Protein AF-A0A3D1RAY3-F1 (afdb_monomer)

Foldseek 3Di:
DPAPFLVQWDFDADPPQFTQKIARNVVRDMDGLVVVLVVVCVVPNPPPAQHSNWDWDDDPRDTDTHHDDHDHPAFADPVVLVVVVVVVDDPVVSNCVRPVPDDDDDDDDDD

Radius of gyration: 19.02 Å; Cα contacts (8 Å, |Δi|>4): 150; chains: 1; bounding box: 42×47×46 Å

pLDDT: mean 90.41, std 8.07, range [52.06, 98.25]

Secondary structure (DSSP, 8-state):
---S-GGGEEEEE-GGG-EEEEEETTTTEEEEHHHHHHHHHHHH-TTSS-SS-EEEEEETTEEEEEE-SSS--SS--HHHHHHHHHTT--HHHHHHHH-TT----PPP---

Solvent-accessible surface area (backbone atoms only — not comparable to full-atom values): 6779 Å² total; per-residue (Å²): 130,81,75,94,51,49,81,37,54,47,77,38,82,37,77,96,62,27,28,50,32,38,34,35,65,84,75,76,42,72,38,40,20,61,58,44,47,52,55,47,20,73,74,78,43,72,66,78,54,38,26,36,27,45,47,84,44,75,57,87,91,37,65,47,72,54,53,44,77,73,54,89,86,70,67,74,52,64,71,56,45,54,53,42,42,77,71,70,46,52,71,65,63,47,44,43,73,50,38,77,88,64,79,93,75,85,83,81,83,82,132

Sequence (111 aa):
GPPADPRALRTQAGAGGFVARVVDRSSDRGATGEAFIRALGAEVGYGKVPSPRFQLLIEGDFALLRGAGKGHGVGLCQSGAARLAGQGLDYTAILERFFPRARLVRRISSE

Structure (mmCIF, N/CA/C/O backbone):
data_AF-A0A3D1RAY3-F1
#
_entry.id   AF-A0A3D1RAY3-F1
#
loop_
_atom_site.group_PDB
_atom_site.id
_atom_site.type_symbol
_atom_site.label_atom_id
_atom_site.label_alt_id
_atom_site.label_comp_id
_atom_site.label_asym_id
_atom_site.label_entity_id
_atom_site.label_seq_id
_atom_site.pdbx_PDB_ins_code
_atom_site.Cartn_x
_atom_site.Cartn_y
_atom_site.Cartn_z
_atom_site.occupancy
_atom_site.B_iso_or_equiv
_atom_site.auth_seq_id
_atom_site.auth_comp_id
_atom_site.auth_asym_id
_atom_site.auth_atom_id
_atom_site.pdbx_PDB_model_num
ATOM 1 N N . GLY A 1 1 ? 10.319 5.278 -18.059 1.00 52.06 1 GLY A N 1
ATOM 2 C CA . GLY A 1 1 ? 9.698 4.386 -19.046 1.00 52.06 1 GLY A CA 1
ATOM 3 C C . GLY A 1 1 ? 9.496 3.019 -18.430 1.00 52.06 1 GLY A C 1
ATOM 4 O O . GLY A 1 1 ? 10.207 2.714 -17.470 1.00 52.06 1 GLY A O 1
ATOM 5 N N . PRO A 1 2 ? 8.535 2.234 -18.932 1.00 60.50 2 PRO A N 1
ATOM 6 C CA . PRO A 1 2 ? 8.381 0.833 -18.554 1.00 60.50 2 PRO A CA 1
ATOM 7 C C . PRO A 1 2 ? 9.678 0.045 -18.831 1.00 60.50 2 PRO A C 1
ATOM 9 O O . PRO A 1 2 ? 10.480 0.467 -19.670 1.00 60.50 2 PRO A O 1
ATOM 12 N N . PRO A 1 3 ? 9.925 -1.058 -18.104 1.00 63.91 3 PRO A N 1
ATOM 13 C CA . PRO A 1 3 ? 11.067 -1.931 -18.368 1.00 63.91 3 PRO A CA 1
ATOM 14 C C . PRO A 1 3 ? 10.997 -2.466 -19.800 1.00 63.91 3 PRO A C 1
ATOM 16 O O . PRO A 1 3 ? 9.920 -2.808 -20.286 1.00 63.91 3 PRO A O 1
ATOM 19 N N . ALA A 1 4 ? 12.152 -2.532 -20.462 1.00 70.81 4 ALA A N 1
ATOM 20 C CA . ALA A 1 4 ? 12.243 -2.964 -21.856 1.00 70.81 4 ALA A CA 1
ATOM 21 C C . ALA A 1 4 ? 11.957 -4.466 -22.027 1.00 70.81 4 ALA A C 1
ATOM 23 O O . ALA A 1 4 ? 11.424 -4.871 -23.055 1.00 70.81 4 ALA A O 1
ATOM 24 N N . ASP A 1 5 ? 12.276 -5.278 -21.013 1.00 85.25 5 ASP A N 1
ATOM 25 C CA . ASP A 1 5 ? 11.958 -6.705 -20.965 1.00 85.25 5 ASP A CA 1
ATOM 26 C C . ASP A 1 5 ? 11.218 -7.036 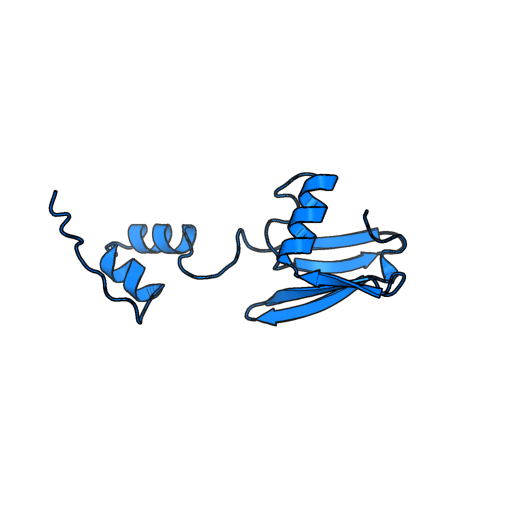-19.657 1.00 85.25 5 ASP A C 1
ATOM 28 O O . ASP A 1 5 ? 11.818 -7.007 -18.576 1.00 85.25 5 ASP A O 1
ATOM 32 N N . PRO A 1 6 ? 9.923 -7.388 -19.714 1.00 86.00 6 PRO A N 1
ATOM 33 C CA . PRO A 1 6 ? 9.157 -7.811 -18.545 1.00 86.00 6 PRO A CA 1
ATOM 34 C C . PRO A 1 6 ? 9.811 -8.966 -17.777 1.00 86.00 6 PRO A C 1
ATOM 36 O O . PRO A 1 6 ? 9.722 -9.016 -16.549 1.00 86.00 6 PRO A O 1
ATOM 39 N N . ARG A 1 7 ? 10.541 -9.858 -18.463 1.00 89.56 7 ARG A N 1
ATOM 40 C CA . ARG A 1 7 ? 11.245 -10.991 -17.840 1.00 89.56 7 ARG A CA 1
ATOM 41 C C . ARG A 1 7 ? 12.401 -10.561 -16.943 1.00 89.56 7 ARG A C 1
ATOM 43 O O . ARG A 1 7 ? 12.847 -11.371 -16.125 1.00 89.56 7 ARG A O 1
ATOM 50 N N . ALA A 1 8 ? 12.873 -9.320 -17.043 1.00 91.31 8 ALA A N 1
ATOM 51 C CA . ALA A 1 8 ? 13.923 -8.772 -16.189 1.00 91.31 8 ALA A CA 1
ATOM 52 C C . ALA A 1 8 ? 13.396 -8.259 -14.838 1.00 91.31 8 ALA A C 1
ATOM 54 O O . ALA A 1 8 ? 14.181 -8.063 -13.904 1.00 91.31 8 ALA A O 1
ATOM 55 N N . LEU A 1 9 ? 12.076 -8.089 -14.701 1.00 92.56 9 LEU A N 1
ATOM 56 C CA . LEU A 1 9 ? 11.465 -7.596 -13.474 1.00 92.56 9 LEU A CA 1
ATOM 57 C C . LEU A 1 9 ? 11.479 -8.642 -12.357 1.00 92.56 9 LEU A C 1
ATOM 59 O O . LEU A 1 9 ? 11.086 -9.797 -12.534 1.00 92.56 9 LEU A O 1
ATOM 63 N N . ARG A 1 10 ? 11.877 -8.225 -11.158 1.00 93.75 10 ARG A N 1
ATOM 64 C CA . ARG A 1 10 ? 11.772 -9.011 -9.923 1.00 93.75 10 ARG A CA 1
ATOM 65 C C . ARG A 1 10 ? 11.154 -8.168 -8.819 1.00 93.75 10 ARG A C 1
ATOM 67 O O . ARG A 1 10 ? 11.392 -6.963 -8.744 1.00 93.75 10 ARG A O 1
ATOM 74 N N . THR A 1 11 ? 10.396 -8.812 -7.939 1.00 95.94 11 THR A N 1
ATOM 75 C CA . THR A 1 11 ? 9.847 -8.191 -6.732 1.00 95.94 11 THR A CA 1
ATOM 76 C C . THR A 1 11 ? 10.528 -8.742 -5.486 1.00 95.94 11 THR A C 1
ATOM 78 O O . THR A 1 11 ? 10.894 -9.914 -5.416 1.00 95.94 11 THR A O 1
ATOM 81 N N . GLN A 1 12 ? 10.691 -7.883 -4.486 1.00 95.31 12 GLN A N 1
ATOM 82 C CA . GLN A 1 12 ? 11.066 -8.265 -3.133 1.00 95.31 12 GLN A CA 1
ATOM 83 C C . GLN A 1 12 ? 9.858 -8.054 -2.224 1.00 95.31 12 GLN A C 1
ATOM 85 O O . GLN A 1 12 ? 9.287 -6.959 -2.185 1.00 95.31 12 GLN A O 1
ATOM 90 N N . ALA A 1 13 ? 9.470 -9.099 -1.496 1.00 93.25 13 ALA A N 1
ATOM 91 C CA . ALA A 1 13 ? 8.363 -9.028 -0.554 1.00 93.25 13 ALA A CA 1
ATOM 92 C C . ALA A 1 13 ? 8.723 -8.162 0.663 1.00 93.25 13 ALA A C 1
ATOM 94 O O . ALA A 1 13 ? 9.845 -8.192 1.166 1.00 93.25 13 ALA A O 1
ATOM 95 N N . GLY A 1 14 ? 7.744 -7.398 1.127 1.00 90.50 14 GLY A N 1
ATOM 96 C CA . GLY A 1 14 ? 7.744 -6.644 2.370 1.00 90.50 14 GLY A CA 1
ATOM 97 C C . GLY A 1 14 ? 6.678 -7.157 3.338 1.00 90.50 14 GLY A C 1
ATOM 98 O O . GLY A 1 14 ? 6.031 -8.186 3.119 1.00 90.50 14 GLY A O 1
ATOM 99 N N . ALA A 1 15 ? 6.484 -6.419 4.430 1.00 87.75 15 ALA A N 1
ATOM 100 C CA . ALA A 1 15 ? 5.528 -6.781 5.468 1.00 87.75 15 ALA A CA 1
ATOM 101 C C . ALA A 1 15 ? 4.096 -6.876 4.923 1.00 87.75 15 ALA A C 1
ATOM 103 O O . ALA A 1 15 ? 3.674 -6.106 4.059 1.00 87.75 15 ALA A O 1
ATOM 104 N N . GLY A 1 16 ? 3.336 -7.839 5.444 1.00 84.19 16 GLY A N 1
ATOM 105 C CA . GLY A 1 16 ? 1.918 -7.973 5.134 1.00 84.19 16 GLY A CA 1
ATOM 106 C C . GLY A 1 16 ? 1.614 -8.207 3.655 1.00 84.19 16 GLY A C 1
ATOM 107 O O . GLY A 1 16 ? 0.503 -7.906 3.252 1.0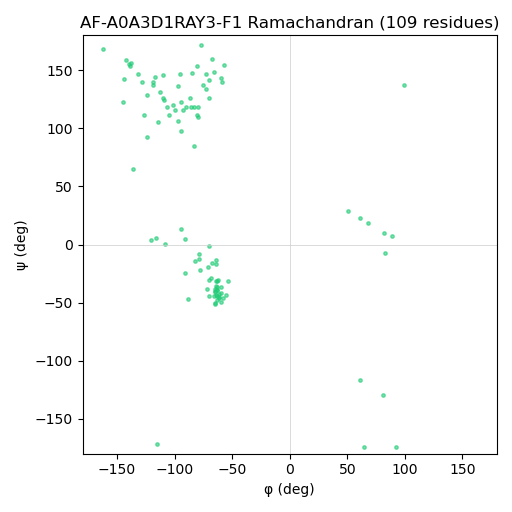0 84.19 16 GLY A O 1
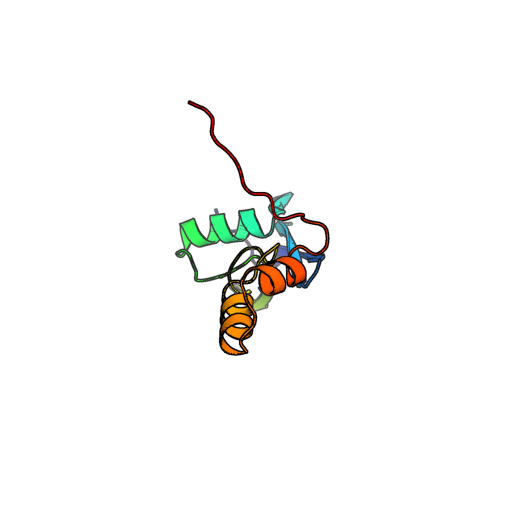ATOM 108 N N . GLY A 1 17 ? 2.543 -8.715 2.839 1.00 87.19 17 GLY A N 1
ATOM 109 C CA . GLY A 1 17 ? 2.312 -8.998 1.414 1.00 87.19 17 GLY A CA 1
ATOM 110 C C . GLY A 1 17 ? 2.448 -7.790 0.480 1.00 87.19 17 GLY A C 1
ATOM 111 O O . GLY A 1 17 ? 2.093 -7.894 -0.692 1.00 87.19 17 GLY A O 1
ATOM 112 N N . PHE A 1 18 ? 2.942 -6.655 0.978 1.00 92.75 18 PHE A N 1
ATOM 113 C CA . PHE A 1 18 ? 3.325 -5.516 0.143 1.00 92.75 18 PHE A CA 1
ATOM 1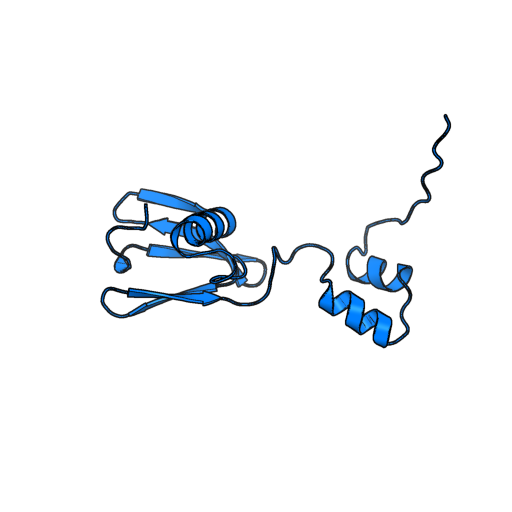14 C C . PHE A 1 18 ? 4.622 -5.817 -0.608 1.00 92.75 18 PHE A C 1
ATOM 116 O O . PHE A 1 18 ? 5.498 -6.498 -0.083 1.00 92.75 18 PHE A O 1
ATOM 123 N N . VAL A 1 19 ? 4.775 -5.299 -1.823 1.00 95.69 19 VAL A N 1
ATOM 124 C CA . VAL A 1 19 ? 6.048 -5.333 -2.548 1.00 95.69 19 VAL A CA 1
ATOM 125 C C . VAL A 1 19 ? 6.931 -4.205 -2.021 1.00 95.69 19 VAL A C 1
ATOM 127 O O . VAL A 1 19 ? 6.651 -3.032 -2.249 1.00 95.69 19 VAL A O 1
ATOM 130 N N . ALA A 1 20 ? 8.011 -4.556 -1.323 1.00 95.38 20 ALA A N 1
ATOM 131 C CA . ALA A 1 20 ? 8.965 -3.582 -0.795 1.00 95.38 20 ALA A CA 1
ATOM 132 C C . ALA A 1 20 ? 9.813 -2.962 -1.911 1.00 95.38 20 ALA A C 1
ATOM 134 O O . ALA A 1 20 ? 10.097 -1.764 -1.890 1.00 95.38 20 ALA A O 1
ATOM 135 N N . ARG A 1 21 ? 10.204 -3.773 -2.901 1.00 96.56 21 ARG A N 1
ATOM 136 C CA . ARG A 1 21 ? 11.042 -3.330 -4.016 1.00 96.56 21 ARG A CA 1
ATOM 137 C C . ARG A 1 21 ? 10.654 -4.008 -5.319 1.00 96.56 21 ARG A C 1
ATOM 139 O O . ARG A 1 21 ? 10.360 -5.200 -5.338 1.00 96.56 21 ARG A O 1
ATOM 146 N N . VAL A 1 22 ? 10.717 -3.247 -6.402 1.00 95.50 22 VAL A N 1
ATOM 147 C CA . VAL A 1 22 ? 10.707 -3.732 -7.782 1.00 95.50 22 VAL A CA 1
ATOM 148 C C . VAL A 1 22 ? 12.079 -3.437 -8.372 1.00 95.50 22 VAL A C 1
ATOM 150 O O . VAL A 1 22 ? 12.582 -2.323 -8.219 1.00 95.50 22 VAL A O 1
ATOM 153 N N . VAL A 1 23 ? 12.698 -4.429 -9.004 1.00 94.81 23 VAL A N 1
ATOM 154 C CA . VAL A 1 23 ? 14.013 -4.311 -9.643 1.00 94.81 23 VAL A CA 1
ATOM 155 C C . VAL A 1 23 ? 13.885 -4.724 -11.098 1.00 94.81 23 VAL A C 1
ATOM 157 O O . VAL A 1 23 ? 13.376 -5.806 -11.382 1.00 94.81 23 VAL A O 1
ATOM 160 N N . ASP A 1 24 ? 14.364 -3.875 -11.998 1.00 93.12 24 ASP A N 1
ATOM 161 C CA . ASP A 1 24 ? 14.589 -4.200 -13.399 1.00 93.12 24 ASP A CA 1
ATOM 162 C C . ASP A 1 24 ? 16.064 -4.569 -13.591 1.00 93.12 24 ASP A C 1
ATOM 164 O O . ASP A 1 24 ? 16.945 -3.707 -13.572 1.00 93.12 24 ASP A O 1
ATOM 168 N N . ARG A 1 25 ? 16.333 -5.865 -13.773 1.00 91.00 25 ARG A N 1
ATOM 169 C CA . ARG A 1 25 ? 17.698 -6.383 -13.926 1.00 91.00 25 ARG A CA 1
ATOM 170 C C . ARG A 1 25 ? 18.356 -6.008 -15.253 1.00 91.00 25 ARG A C 1
ATOM 172 O O . ARG A 1 25 ? 19.576 -6.071 -15.321 1.00 91.00 25 ARG A O 1
ATOM 179 N N . SER A 1 26 ? 17.602 -5.628 -16.289 1.00 89.56 26 SER A N 1
ATOM 180 C CA . SER A 1 26 ? 18.207 -5.264 -17.578 1.00 89.56 26 SER A CA 1
ATOM 181 C C . SER A 1 26 ? 18.800 -3.858 -17.559 1.00 89.56 26 SER A C 1
ATOM 183 O O . SER A 1 26 ? 19.652 -3.541 -18.381 1.00 89.56 26 SER A O 1
ATOM 185 N N . SER A 1 27 ? 18.338 -3.003 -16.641 1.00 88.81 27 SER A N 1
ATOM 186 C CA . SER A 1 27 ? 18.821 -1.626 -16.500 1.00 88.81 27 SER A CA 1
ATOM 187 C C . SER A 1 27 ? 19.424 -1.304 -15.131 1.00 88.81 27 SER A C 1
ATOM 189 O O . SER A 1 27 ? 19.768 -0.151 -14.889 1.00 88.81 27 SER A O 1
ATOM 191 N N . ASP A 1 28 ? 19.524 -2.301 -14.247 1.00 87.88 28 ASP A N 1
ATOM 192 C CA . ASP A 1 28 ? 19.951 -2.181 -12.843 1.00 87.88 28 ASP A CA 1
ATOM 193 C C . ASP A 1 28 ? 19.204 -1.085 -12.054 1.00 87.88 28 ASP A C 1
ATOM 195 O O . ASP A 1 28 ? 19.704 -0.468 -11.112 1.00 87.88 28 ASP A O 1
ATOM 199 N N . ARG A 1 29 ? 17.955 -0.816 -12.446 1.00 90.12 29 ARG A N 1
ATOM 200 C CA . ARG A 1 29 ? 17.098 0.174 -11.789 1.00 90.12 29 ARG A CA 1
ATOM 201 C C . ARG A 1 29 ? 16.203 -0.492 -10.763 1.00 90.12 29 ARG A C 1
ATOM 203 O O . ARG A 1 29 ? 15.718 -1.606 -10.947 1.00 90.12 29 ARG A O 1
ATOM 210 N N . GLY A 1 30 ? 15.921 0.228 -9.682 1.00 93.06 30 GLY A N 1
ATOM 211 C CA . GLY A 1 30 ? 14.987 -0.224 -8.660 1.00 93.06 30 GLY A CA 1
ATOM 212 C C . GLY A 1 30 ? 14.091 0.894 -8.151 1.00 93.06 30 GLY A C 1
ATOM 213 O O . GLY A 1 30 ? 14.461 2.064 -8.170 1.00 93.06 30 GLY A O 1
ATOM 214 N N . ALA A 1 31 ? 12.916 0.513 -7.667 1.00 94.88 31 ALA A N 1
ATOM 215 C CA . ALA A 1 31 ? 11.943 1.408 -7.054 1.00 94.88 31 ALA A CA 1
ATOM 216 C C . ALA A 1 31 ? 11.254 0.711 -5.876 1.00 94.88 31 ALA A C 1
ATOM 218 O O . ALA A 1 31 ? 11.223 -0.519 -5.807 1.00 94.88 31 ALA A O 1
ATOM 219 N N . THR A 1 32 ? 10.673 1.483 -4.958 1.00 96.19 32 THR A N 1
ATOM 220 C CA . THR A 1 32 ? 9.715 0.927 -3.993 1.00 96.19 32 THR A CA 1
ATOM 221 C C . THR A 1 32 ? 8.445 0.480 -4.716 1.00 96.19 32 THR A C 1
ATOM 223 O O . THR A 1 32 ? 8.164 0.953 -5.823 1.00 96.19 32 THR A O 1
ATOM 226 N N . GLY A 1 33 ? 7.652 -0.402 -4.102 1.00 94.00 33 GLY A N 1
ATOM 227 C CA . GLY A 1 33 ? 6.353 -0.787 -4.659 1.00 94.00 33 GLY A CA 1
ATOM 228 C C . GLY A 1 33 ? 5.451 0.426 -4.920 1.00 94.00 33 GLY A C 1
ATOM 229 O O . GLY A 1 33 ? 4.877 0.537 -5.998 1.00 94.00 33 GLY A O 1
ATOM 230 N N . GLU A 1 34 ? 5.394 1.380 -3.987 1.00 93.56 34 GLU A N 1
ATOM 231 C CA . GLU A 1 34 ? 4.655 2.644 -4.097 1.00 93.56 34 GLU A CA 1
ATOM 232 C C . GLU A 1 34 ? 5.117 3.496 -5.278 1.00 93.56 34 GLU A C 1
ATOM 234 O O . GLU A 1 34 ? 4.299 3.972 -6.068 1.00 93.56 34 GLU A O 1
ATOM 239 N N . ALA A 1 35 ? 6.430 3.699 -5.412 1.00 94.12 35 ALA A N 1
ATOM 240 C CA . ALA A 1 35 ? 6.974 4.485 -6.510 1.00 94.12 35 ALA A CA 1
ATOM 241 C C . ALA A 1 35 ? 6.671 3.819 -7.858 1.00 94.12 35 ALA A C 1
ATOM 243 O O . ALA A 1 35 ? 6.302 4.507 -8.811 1.00 94.12 35 ALA A O 1
ATOM 244 N N . PHE A 1 36 ? 6.758 2.489 -7.909 1.00 93.38 36 PHE A N 1
ATOM 245 C CA . PHE A 1 36 ? 6.455 1.705 -9.095 1.00 93.38 36 PHE A CA 1
ATOM 246 C C . PHE A 1 36 ? 4.977 1.798 -9.500 1.00 93.38 36 PHE A C 1
ATOM 248 O O . PHE A 1 36 ? 4.699 2.151 -10.643 1.00 93.38 36 PHE A O 1
ATOM 255 N N . ILE A 1 37 ? 4.020 1.578 -8.587 1.00 93.50 37 ILE A N 1
ATOM 256 C CA . ILE A 1 37 ? 2.586 1.684 -8.928 1.00 93.50 37 ILE A CA 1
ATOM 257 C C . ILE A 1 37 ? 2.186 3.108 -9.321 1.00 93.50 37 ILE A C 1
ATOM 259 O O . ILE A 1 37 ? 1.294 3.290 -10.145 1.00 93.50 37 ILE A O 1
ATOM 263 N N . ARG A 1 38 ? 2.845 4.129 -8.756 1.00 92.75 38 ARG A N 1
ATOM 264 C CA . ARG A 1 38 ? 2.587 5.530 -9.096 1.00 92.75 38 ARG A CA 1
ATOM 265 C C . ARG A 1 38 ? 3.089 5.846 -10.499 1.00 92.75 38 ARG A C 1
ATOM 267 O O . ARG A 1 38 ? 2.371 6.493 -11.254 1.00 92.75 38 ARG A O 1
ATOM 274 N N . ALA A 1 39 ? 4.294 5.387 -10.835 1.00 92.06 39 ALA A N 1
ATOM 275 C CA . ALA A 1 39 ? 4.855 5.533 -12.174 1.00 92.06 39 ALA A CA 1
ATOM 276 C C . ALA A 1 39 ? 4.018 4.767 -13.208 1.00 92.06 39 ALA A C 1
ATOM 278 O O . ALA A 1 39 ? 3.690 5.315 -14.252 1.00 92.06 39 ALA A O 1
ATOM 279 N N . LEU A 1 40 ? 3.600 3.541 -12.881 1.00 90.69 40 LEU A N 1
ATOM 280 C CA . LEU A 1 40 ? 2.709 2.749 -13.723 1.00 90.69 40 LEU A CA 1
ATOM 281 C C . LEU A 1 40 ? 1.356 3.447 -13.915 1.00 90.69 40 LEU A C 1
ATOM 283 O O . LEU A 1 40 ? 0.876 3.554 -15.035 1.00 90.69 40 LEU A O 1
ATOM 287 N N . GLY A 1 41 ? 0.759 3.978 -12.845 1.00 91.88 41 GLY A N 1
ATOM 288 C CA . GLY A 1 41 ? -0.506 4.709 -12.919 1.00 91.88 41 GLY A CA 1
ATOM 289 C C . GLY A 1 41 ? -0.437 5.987 -13.761 1.00 91.88 41 GLY A C 1
ATOM 290 O O . GLY A 1 41 ? -1.425 6.332 -14.400 1.00 91.88 41 GLY A O 1
ATOM 291 N N . ALA A 1 42 ? 0.718 6.658 -13.805 1.00 92.62 42 ALA A N 1
ATOM 292 C CA . ALA A 1 42 ? 0.932 7.803 -14.690 1.00 92.62 42 ALA A CA 1
ATOM 293 C C . ALA A 1 42 ? 0.957 7.405 -16.178 1.00 92.62 42 ALA A C 1
ATOM 295 O O . ALA A 1 42 ? 0.570 8.208 -17.019 1.00 92.62 42 ALA A O 1
ATOM 296 N N . GLU A 1 43 ? 1.371 6.174 -16.487 1.00 89.56 43 GLU A N 1
ATOM 297 C CA . GLU A 1 43 ? 1.468 5.661 -17.858 1.00 89.56 43 GLU A CA 1
ATOM 298 C C . GLU A 1 43 ? 0.155 5.029 -18.346 1.00 89.56 43 GLU A C 1
ATOM 300 O O . GLU A 1 43 ? -0.300 5.296 -19.453 1.00 89.56 43 GLU A O 1
ATOM 305 N N . VAL A 1 44 ? -0.471 4.179 -17.520 1.00 89.00 44 VAL A N 1
ATOM 306 C CA . VAL A 1 44 ? -1.620 3.337 -17.928 1.00 89.00 44 VAL A CA 1
ATOM 307 C C . VAL A 1 44 ? -2.926 3.657 -17.188 1.00 89.00 44 VAL A C 1
ATOM 309 O O . VAL A 1 44 ? -3.934 2.964 -17.349 1.00 89.00 44 VAL A O 1
ATOM 312 N N . GLY A 1 45 ? -2.921 4.708 -16.367 1.00 91.06 45 GLY A N 1
ATOM 313 C CA . GLY A 1 45 ? -4.062 5.171 -15.580 1.00 91.06 45 GLY A CA 1
ATOM 314 C C . GLY A 1 45 ? -4.028 4.723 -14.115 1.00 91.06 45 GLY A C 1
ATOM 315 O O . GLY A 1 45 ? -3.747 3.569 -13.776 1.00 91.06 45 GLY A O 1
ATOM 316 N N . TYR A 1 46 ? -4.363 5.651 -13.217 1.00 90.00 46 TYR A N 1
ATOM 317 C CA . TYR A 1 46 ? -4.423 5.391 -11.780 1.00 90.00 46 TYR A CA 1
ATOM 318 C C . TYR A 1 46 ? -5.527 4.393 -11.412 1.00 90.00 46 TYR A C 1
ATOM 320 O O . TYR A 1 46 ? -6.581 4.318 -12.040 1.00 90.00 46 TYR A O 1
ATOM 328 N N . GLY A 1 47 ? -5.286 3.618 -10.353 1.00 86.44 47 GLY A N 1
ATOM 329 C CA . GLY A 1 47 ? -6.260 2.668 -9.809 1.00 86.44 47 GLY A CA 1
ATOM 330 C C . GLY A 1 47 ? -6.324 1.313 -10.520 1.00 86.44 47 GLY A C 1
ATOM 331 O O . GLY A 1 47 ? -6.959 0.408 -9.987 1.00 86.44 47 GLY A O 1
ATOM 332 N N . LYS A 1 48 ? -5.632 1.128 -11.656 1.00 90.00 48 LYS A N 1
ATOM 333 C CA . LYS A 1 48 ? -5.491 -0.185 -12.321 1.00 90.00 48 LYS A CA 1
ATOM 334 C C . LYS A 1 48 ? -4.746 -1.194 -11.443 1.00 90.00 48 LYS A C 1
ATOM 336 O O . LYS A 1 48 ? -5.144 -2.349 -11.353 1.00 90.00 48 LYS A O 1
ATOM 341 N N . VAL A 1 49 ? -3.713 -0.724 -10.742 1.00 91.69 49 VAL A N 1
ATOM 342 C CA . VAL A 1 49 ? -3.069 -1.436 -9.633 1.00 91.69 49 VAL A CA 1
ATOM 343 C C . VAL A 1 49 ? -3.334 -0.625 -8.360 1.00 91.69 49 VAL A C 1
ATOM 345 O O . VAL A 1 49 ? -2.775 0.459 -8.197 1.00 91.69 49 VAL A O 1
ATOM 348 N N . PRO A 1 50 ? -4.235 -1.085 -7.476 1.00 88.75 50 PRO A N 1
ATOM 349 C CA . PRO A 1 50 ? -4.816 -0.249 -6.421 1.00 88.75 50 PRO A CA 1
ATOM 350 C C . PRO A 1 50 ? -3.903 -0.053 -5.204 1.00 88.75 50 PRO A C 1
ATOM 352 O O . PRO A 1 50 ? -4.191 0.781 -4.339 1.00 88.75 50 PRO A O 1
ATOM 355 N N . SER A 1 51 ? -2.831 -0.840 -5.100 1.00 92.44 51 SER A N 1
ATOM 356 C CA . SER A 1 51 ? -1.839 -0.737 -4.037 1.00 92.44 51 SER A CA 1
ATOM 357 C C . SER A 1 51 ? -0.532 -1.459 -4.410 1.00 92.44 51 SER A C 1
ATOM 359 O O . SER A 1 51 ? -0.514 -2.250 -5.356 1.00 92.44 51 SER A O 1
ATOM 361 N N . PRO A 1 52 ? 0.555 -1.258 -3.645 1.00 94.25 52 PRO A N 1
ATOM 362 C CA . PRO A 1 52 ? 1.804 -2.011 -3.781 1.00 94.25 52 PRO A CA 1
ATOM 363 C C . PRO A 1 52 ? 1.688 -3.473 -3.334 1.00 94.25 52 PRO A C 1
ATOM 365 O O . PRO A 1 52 ? 2.657 -4.225 -3.402 1.00 94.25 52 PRO A O 1
ATOM 368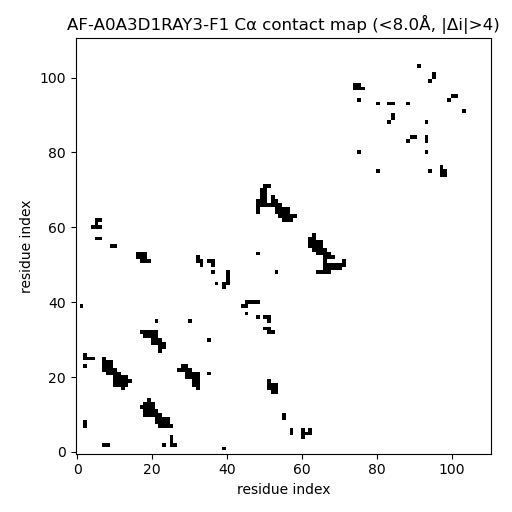 N N . ARG A 1 53 ? 0.517 -3.901 -2.862 1.00 94.50 53 ARG A N 1
ATOM 369 C CA . ARG A 1 53 ? 0.205 -5.300 -2.595 1.00 94.50 53 ARG A CA 1
ATOM 370 C C . ARG A 1 53 ? -0.232 -5.960 -3.901 1.00 94.50 53 ARG A C 1
ATOM 372 O O . ARG A 1 53 ? -1.424 -6.043 -4.196 1.00 94.50 53 ARG A O 1
ATOM 379 N N . PHE A 1 54 ? 0.732 -6.412 -4.694 1.00 94.31 54 PHE A N 1
ATOM 380 C CA . PHE A 1 54 ? 0.475 -7.114 -5.950 1.00 94.31 54 PHE A CA 1
ATOM 381 C C . PHE A 1 54 ? 1.408 -8.311 -6.143 1.00 94.31 54 PHE A C 1
ATOM 383 O O . PHE A 1 54 ? 2.510 -8.357 -5.600 1.00 94.31 54 PHE A O 1
ATOM 390 N N . GLN A 1 55 ? 0.963 -9.274 -6.945 1.00 93.50 55 GLN A N 1
ATOM 391 C CA . GLN A 1 55 ? 1.811 -10.333 -7.488 1.00 93.50 55 GLN A CA 1
ATOM 392 C C . GLN A 1 55 ? 2.255 -9.944 -8.894 1.00 93.50 55 GLN A C 1
ATOM 394 O O . GLN A 1 55 ? 1.438 -9.463 -9.678 1.00 93.50 55 GLN A O 1
ATOM 399 N N . LEU A 1 56 ? 3.533 -10.165 -9.198 1.00 93.69 56 LEU A N 1
ATOM 400 C CA . LEU A 1 56 ? 4.086 -10.031 -10.540 1.00 93.69 56 LEU A CA 1
ATOM 401 C C . LEU A 1 56 ? 4.225 -11.427 -11.151 1.00 93.69 56 LEU A C 1
ATOM 403 O O . LEU A 1 56 ? 4.942 -12.266 -10.609 1.00 93.69 56 LEU A O 1
ATOM 407 N N . LEU A 1 57 ? 3.550 -11.650 -12.271 1.00 92.88 57 LEU A N 1
ATOM 408 C CA . LEU A 1 57 ? 3.608 -12.875 -13.058 1.00 92.88 57 LEU A CA 1
ATOM 409 C C . LEU A 1 57 ? 4.144 -12.531 -14.446 1.00 92.88 57 LEU A C 1
ATOM 411 O O . LEU A 1 57 ? 3.797 -11.488 -14.998 1.00 92.88 57 LEU A O 1
ATOM 415 N N . ILE A 1 58 ? 4.996 -13.390 -14.995 1.00 91.56 58 ILE A N 1
ATOM 416 C CA . ILE A 1 58 ? 5.551 -13.217 -16.337 1.00 91.56 58 ILE A CA 1
ATOM 417 C C . ILE A 1 58 ? 4.884 -14.233 -17.258 1.00 91.56 58 ILE A C 1
ATOM 419 O O . ILE A 1 58 ? 5.002 -15.437 -17.034 1.00 91.56 58 ILE A O 1
ATOM 423 N N . GLU A 1 59 ? 4.183 -13.741 -18.274 1.00 90.25 59 GLU A N 1
ATOM 424 C CA . GLU A 1 59 ? 3.441 -14.537 -19.251 1.00 90.25 59 GLU A CA 1
ATOM 425 C C . GLU A 1 59 ? 3.939 -14.176 -20.656 1.00 90.25 59 GLU A C 1
ATOM 427 O O . GLU A 1 59 ? 3.491 -13.207 -21.269 1.00 90.25 59 GLU A O 1
ATOM 432 N N . GLY A 1 60 ? 4.925 -14.931 -21.151 1.00 86.19 60 GLY A N 1
ATOM 433 C CA . GLY A 1 60 ? 5.583 -14.642 -22.427 1.00 86.19 60 GLY A CA 1
ATOM 434 C C . GLY A 1 60 ? 6.260 -13.270 -22.414 1.00 86.19 60 GLY A C 1
ATOM 435 O O . GLY A 1 60 ? 7.178 -13.038 -21.625 1.00 86.19 60 GLY A O 1
ATOM 436 N N . ASP A 1 61 ? 5.779 -12.374 -23.273 1.00 86.69 61 ASP A N 1
ATOM 437 C CA . ASP A 1 61 ? 6.267 -10.997 -23.402 1.00 86.69 61 ASP A CA 1
ATOM 438 C C . ASP A 1 61 ? 5.449 -9.990 -22.570 1.00 86.69 61 ASP A C 1
ATOM 440 O O . ASP A 1 61 ? 5.588 -8.780 -22.741 1.00 86.69 61 ASP A O 1
ATOM 444 N N . PHE A 1 62 ? 4.603 -10.466 -21.648 1.00 87.56 62 PHE A N 1
ATOM 445 C CA . PHE A 1 62 ? 3.792 -9.623 -20.770 1.00 87.56 62 PHE A CA 1
ATOM 446 C C . PHE A 1 62 ? 4.148 -9.806 -19.290 1.00 87.56 62 PHE A C 1
ATOM 448 O O . PHE A 1 62 ? 4.424 -10.908 -18.813 1.00 87.56 62 PHE A O 1
ATOM 455 N N . ALA A 1 63 ? 4.075 -8.705 -18.536 1.00 90.62 63 ALA A N 1
ATOM 456 C CA . ALA A 1 63 ? 4.019 -8.723 -17.077 1.00 90.62 63 ALA A CA 1
ATOM 457 C C . ALA A 1 63 ? 2.567 -8.543 -16.619 1.00 90.62 63 ALA A C 1
ATOM 459 O O . ALA A 1 63 ? 1.973 -7.481 -16.813 1.00 90.62 63 ALA A O 1
ATOM 460 N N . LEU A 1 64 ? 2.013 -9.560 -15.964 1.00 92.31 64 LEU A N 1
ATOM 461 C CA . LEU A 1 64 ? 0.697 -9.507 -15.343 1.00 92.31 64 LEU A CA 1
ATOM 462 C C . LEU A 1 64 ? 0.831 -9.125 -13.866 1.00 92.31 64 LEU A C 1
ATOM 464 O O . LEU A 1 64 ? 1.496 -9.808 -13.084 1.00 92.31 64 LEU A O 1
ATOM 468 N N . LEU A 1 65 ? 0.164 -8.039 -13.472 1.00 93.19 65 LEU A N 1
ATOM 469 C CA . LEU A 1 65 ? 0.111 -7.579 -12.086 1.00 93.19 65 LEU A CA 1
ATOM 470 C C . LEU A 1 65 ? -1.255 -7.909 -11.486 1.00 93.19 65 LEU A C 1
ATOM 472 O O . LEU A 1 65 ? -2.264 -7.299 -11.837 1.00 93.19 65 LEU A O 1
ATOM 476 N N . ARG A 1 66 ? -1.291 -8.843 -10.532 1.00 92.25 66 ARG A N 1
ATOM 477 C CA . ARG A 1 66 ? -2.504 -9.143 -9.754 1.00 92.25 66 ARG A CA 1
ATOM 478 C C . ARG A 1 66 ? -2.486 -8.341 -8.459 1.00 92.25 66 ARG A C 1
ATOM 480 O O . ARG A 1 66 ? -1.812 -8.725 -7.505 1.00 92.25 66 ARG A O 1
ATOM 487 N N . GLY A 1 67 ? -3.181 -7.205 -8.450 1.00 90.94 67 GLY A N 1
ATOM 488 C CA . GLY A 1 67 ? -3.279 -6.315 -7.291 1.00 90.94 67 GLY A CA 1
ATOM 489 C C . GLY A 1 67 ? -4.311 -6.764 -6.253 1.00 90.94 67 GLY A C 1
ATOM 490 O O . GLY A 1 67 ? -5.293 -7.425 -6.579 1.00 90.94 67 GLY A O 1
ATOM 491 N N . ALA A 1 68 ? -4.107 -6.369 -4.998 1.00 88.44 68 ALA A N 1
ATOM 492 C CA . ALA A 1 68 ? -5.027 -6.602 -3.890 1.00 88.44 68 ALA A CA 1
ATOM 493 C C . ALA A 1 68 ? -5.125 -5.373 -2.972 1.00 88.44 68 ALA A C 1
ATOM 495 O O . ALA A 1 68 ? -4.195 -4.573 -2.865 1.00 88.44 68 ALA A O 1
ATOM 496 N N . GLY A 1 69 ? -6.249 -5.248 -2.261 1.00 84.56 69 GLY A N 1
ATOM 497 C CA . GLY A 1 69 ? -6.505 -4.123 -1.357 1.00 84.56 69 GLY A CA 1
ATOM 498 C C . GLY A 1 69 ? -6.603 -2.769 -2.072 1.00 84.56 69 GLY A C 1
ATOM 499 O O . GLY A 1 69 ? -6.588 -2.691 -3.296 1.00 84.56 69 GLY A O 1
ATOM 500 N N . LYS A 1 70 ? -6.725 -1.687 -1.297 1.00 81.50 70 LYS A N 1
ATOM 501 C CA . LYS A 1 70 ? -6.751 -0.305 -1.796 1.00 81.50 70 LYS A CA 1
ATOM 502 C C . LYS A 1 70 ? -6.052 0.603 -0.785 1.00 81.50 70 LYS A C 1
ATOM 504 O O . LYS A 1 70 ? -6.450 0.636 0.377 1.00 81.50 70 LYS A O 1
ATOM 509 N N . GLY A 1 71 ? -5.021 1.324 -1.225 1.00 81.69 71 GLY A N 1
ATOM 510 C CA . GLY A 1 71 ? -4.221 2.208 -0.367 1.00 81.69 71 GLY A CA 1
ATOM 511 C C . GLY A 1 71 ? -2.982 1.548 0.254 1.00 81.69 71 GLY A C 1
ATOM 512 O O . GLY A 1 71 ? -2.638 0.412 -0.053 1.00 81.69 71 GLY A O 1
ATOM 513 N N . HIS A 1 72 ? -2.296 2.285 1.126 1.00 81.12 72 HIS A N 1
ATOM 514 C CA . HIS A 1 72 ? -0.965 1.948 1.659 1.00 81.12 72 HIS A CA 1
ATOM 515 C C . HIS A 1 72 ? -0.967 0.898 2.787 1.00 81.12 72 HIS A C 1
ATOM 517 O O . HIS A 1 72 ? 0.091 0.450 3.206 1.00 81.12 72 HIS A O 1
ATOM 523 N N . GLY A 1 73 ? -2.137 0.504 3.306 1.00 80.81 73 GLY A N 1
ATOM 524 C CA . GLY A 1 73 ? -2.263 -0.579 4.296 1.00 80.81 73 GLY A CA 1
ATOM 525 C C . GLY A 1 73 ? -1.682 -0.299 5.685 1.00 80.81 73 GLY A C 1
ATOM 526 O O . GLY A 1 73 ? -1.458 -1.240 6.441 1.00 80.81 73 GLY A O 1
ATOM 527 N N . VAL A 1 74 ? -1.459 0.970 6.032 1.00 84.88 74 VAL A N 1
ATOM 528 C CA . VAL A 1 74 ? -0.934 1.394 7.342 1.00 84.88 74 VAL A CA 1
ATOM 529 C C . VAL A 1 74 ? -1.958 2.280 8.046 1.00 84.88 74 VAL A C 1
ATOM 531 O O . VAL A 1 74 ? -2.541 3.163 7.422 1.00 84.88 74 VAL A O 1
ATOM 534 N N . GLY A 1 75 ? -2.153 2.065 9.348 1.00 90.06 75 GLY A N 1
ATOM 535 C CA . GLY A 1 75 ? -3.074 2.844 10.174 1.00 90.06 75 GLY A CA 1
ATOM 536 C C . GLY A 1 75 ? -4.523 2.381 10.037 1.00 90.06 75 GLY A C 1
ATOM 537 O O . GLY A 1 75 ? -4.821 1.195 10.176 1.00 90.06 75 GLY A O 1
ATOM 538 N N . LEU A 1 76 ? -5.434 3.322 9.790 1.00 92.62 76 LEU A N 1
ATOM 539 C CA . LEU A 1 76 ? -6.872 3.071 9.808 1.00 92.62 76 LEU A CA 1
ATOM 540 C C . LEU A 1 76 ? -7.387 2.552 8.458 1.00 92.62 76 LEU A C 1
ATOM 542 O O . LEU A 1 76 ? -7.360 3.250 7.445 1.00 92.62 76 LEU A O 1
ATOM 546 N N . CYS A 1 77 ? -7.930 1.334 8.456 1.00 92.50 77 CYS A N 1
ATOM 547 C CA . CYS A 1 77 ? -8.668 0.800 7.314 1.00 92.50 77 CYS A CA 1
ATOM 548 C C . CYS A 1 77 ? -10.094 1.363 7.320 1.00 92.50 77 CYS A C 1
ATOM 550 O O . CYS A 1 77 ? -10.899 0.964 8.157 1.00 92.50 77 CYS A O 1
ATOM 552 N N . GLN A 1 78 ? -10.427 2.245 6.373 1.00 94.25 78 GLN A N 1
ATOM 553 C CA . GLN A 1 78 ? -11.732 2.923 6.326 1.00 94.25 78 GLN A CA 1
ATOM 554 C C . GLN A 1 78 ? -12.910 1.942 6.256 1.00 94.25 78 GLN A C 1
ATOM 556 O O . GLN A 1 78 ? -13.851 2.055 7.034 1.00 94.25 78 GLN A O 1
ATOM 561 N N . SER A 1 79 ? -12.841 0.926 5.390 1.00 93.56 79 SER A N 1
ATOM 562 C CA . SER A 1 79 ? -13.884 -0.108 5.304 1.00 93.56 79 SER A CA 1
ATOM 563 C C . SER A 1 79 ? -13.985 -0.933 6.591 1.00 93.56 79 SER A C 1
ATOM 565 O O . SER A 1 79 ? -15.077 -1.311 7.007 1.00 93.56 79 SER A O 1
ATOM 567 N N . GLY A 1 80 ? -12.850 -1.185 7.251 1.00 94.12 80 GLY A N 1
ATOM 568 C CA . GLY A 1 80 ? -12.815 -1.847 8.552 1.00 94.12 80 GLY A CA 1
ATOM 569 C C . GLY A 1 80 ? -13.464 -1.001 9.648 1.00 94.12 80 GLY A C 1
ATOM 570 O O . GLY A 1 80 ? -14.272 -1.524 10.408 1.00 94.12 80 GLY A O 1
ATOM 571 N N . ALA A 1 81 ? -13.161 0.297 9.691 1.00 97.19 81 ALA A N 1
ATOM 572 C CA . ALA A 1 81 ? -13.774 1.256 10.603 1.00 97.19 81 ALA A CA 1
ATOM 573 C C . ALA A 1 81 ? -15.289 1.365 10.375 1.00 97.19 81 ALA A C 1
ATOM 575 O O . ALA A 1 81 ? -16.049 1.260 11.331 1.00 97.19 81 ALA A O 1
ATOM 576 N N . ALA A 1 82 ? -15.737 1.469 9.119 1.00 97.50 82 ALA A N 1
ATOM 577 C CA . ALA A 1 82 ? -17.158 1.502 8.772 1.00 97.50 82 ALA A CA 1
ATOM 578 C C . ALA A 1 82 ? -17.897 0.230 9.220 1.00 97.50 82 ALA A C 1
ATOM 580 O O . ALA A 1 82 ? -18.990 0.309 9.774 1.00 97.50 82 ALA A O 1
ATOM 581 N N . ARG A 1 83 ? -17.281 -0.949 9.046 1.00 97.88 83 ARG A N 1
ATOM 582 C CA . ARG A 1 83 ? -17.839 -2.217 9.538 1.00 97.88 83 ARG A CA 1
ATOM 583 C C . ARG A 1 83 ? -17.960 -2.237 11.063 1.00 97.88 83 ARG A C 1
ATOM 585 O O . ARG A 1 83 ? -18.978 -2.688 11.569 1.00 97.88 83 ARG A O 1
ATOM 592 N N . LEU A 1 84 ? -16.934 -1.784 11.787 1.00 98.00 84 LEU A N 1
ATOM 593 C CA . LEU A 1 84 ? -16.962 -1.720 13.254 1.00 98.00 84 LEU A CA 1
ATOM 594 C C . LEU A 1 84 ? -18.023 -0.727 13.754 1.00 98.00 84 LEU A C 1
ATOM 596 O O . LEU A 1 84 ? -18.757 -1.049 14.682 1.00 98.00 84 LEU A O 1
ATOM 600 N N . ALA A 1 85 ? -18.174 0.421 13.090 1.00 98.12 85 ALA A N 1
ATOM 601 C CA . ALA A 1 85 ? -19.244 1.373 13.384 1.00 98.12 85 ALA A CA 1
ATOM 602 C C . ALA A 1 85 ? -20.634 0.752 13.162 1.00 98.12 85 ALA A C 1
ATOM 604 O O . ALA A 1 85 ? -21.512 0.875 14.010 1.00 98.12 85 ALA A O 1
ATOM 605 N N . GLY A 1 86 ? -20.818 -0.004 12.072 1.00 98.06 86 GLY A N 1
ATOM 606 C CA . GLY A 1 86 ? -22.046 -0.769 11.820 1.00 98.06 86 GLY A CA 1
ATOM 607 C C . GLY A 1 86 ? -22.320 -1.882 12.843 1.00 98.06 86 GLY A C 1
ATOM 608 O O . GLY A 1 86 ? -23.447 -2.353 12.940 1.00 98.06 86 GLY A O 1
ATOM 609 N N . GLN A 1 87 ? -21.313 -2.286 13.624 1.00 98.00 87 GLN A N 1
ATOM 610 C CA . GLN A 1 87 ? -21.444 -3.208 14.759 1.00 98.00 87 GLN A CA 1
ATOM 611 C C . GLN A 1 87 ? -21.711 -2.482 16.089 1.00 98.00 87 GLN A C 1
ATOM 613 O O . GLN A 1 87 ? -21.756 -3.128 17.132 1.00 98.00 87 GLN A O 1
ATOM 618 N N . GLY A 1 88 ? -21.887 -1.157 16.065 1.00 98.12 88 GLY A N 1
ATOM 619 C CA . GLY A 1 88 ? -22.199 -0.342 17.238 1.00 98.12 88 GLY A CA 1
ATOM 620 C C . GLY A 1 88 ? -20.985 0.183 18.008 1.00 98.12 88 GLY A C 1
ATOM 621 O O . GLY A 1 88 ? -21.169 0.763 19.073 1.00 98.12 88 GLY A O 1
ATOM 622 N N . LEU A 1 89 ? -19.756 0.004 17.507 1.00 98.25 89 LEU A N 1
ATOM 623 C CA . LEU A 1 89 ? -18.575 0.588 18.148 1.00 98.25 89 LEU A CA 1
ATOM 624 C C . LEU A 1 89 ? -18.503 2.090 17.864 1.00 98.25 89 LEU A C 1
ATOM 626 O O . LEU A 1 89 ? -18.676 2.529 16.725 1.00 98.25 89 LEU A O 1
ATOM 630 N N . ASP A 1 90 ? -18.178 2.870 18.890 1.00 97.69 90 ASP A N 1
ATOM 631 C CA . ASP A 1 90 ? -17.908 4.293 18.732 1.00 97.69 90 ASP A CA 1
ATOM 632 C C . ASP A 1 90 ? -16.511 4.56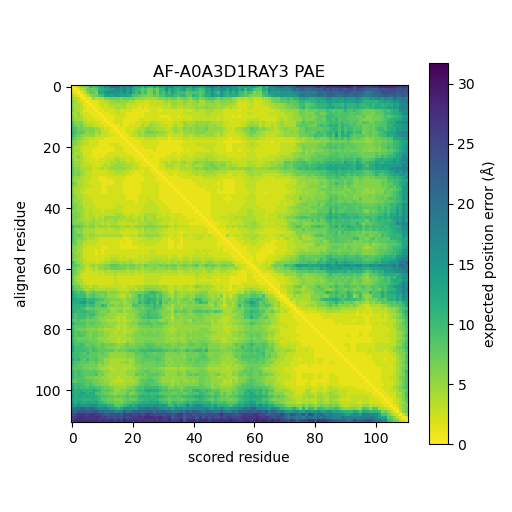3 18.145 1.00 97.69 90 ASP A C 1
ATOM 634 O O . ASP A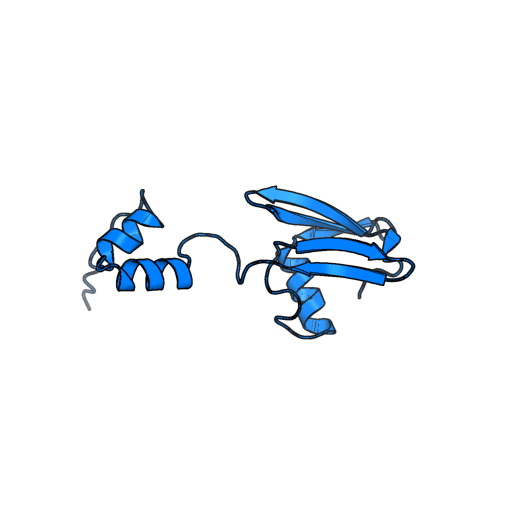 1 90 ? -15.665 3.678 17.969 1.00 97.69 90 ASP A O 1
ATOM 638 N N . TYR A 1 91 ? -16.266 5.830 17.812 1.00 96.69 91 TYR A N 1
ATOM 639 C CA . TYR A 1 91 ? -15.007 6.255 17.209 1.00 96.69 91 TYR A CA 1
ATOM 640 C C . TYR A 1 91 ? -13.800 6.021 18.132 1.00 96.69 91 TYR A C 1
ATOM 642 O O . TYR A 1 91 ? -12.713 5.749 17.627 1.00 96.69 91 TYR A O 1
ATOM 650 N N . THR A 1 92 ? -13.969 6.086 19.457 1.00 96.50 92 THR A N 1
ATOM 651 C CA . THR A 1 92 ? -12.902 5.809 20.428 1.00 96.50 92 THR A CA 1
ATOM 652 C C . THR A 1 92 ? -12.454 4.354 20.359 1.00 96.50 92 THR A C 1
ATOM 654 O O . THR A 1 92 ? -11.273 4.103 20.116 1.00 96.50 92 THR A O 1
ATOM 657 N N . ALA A 1 93 ? -13.386 3.401 20.430 1.00 97.00 93 ALA A N 1
ATOM 658 C CA . ALA A 1 93 ? -13.083 1.975 20.325 1.00 97.00 93 ALA A CA 1
ATOM 659 C C . ALA A 1 93 ? -12.500 1.606 18.947 1.00 97.00 93 ALA A C 1
ATOM 661 O O . ALA A 1 93 ? -11.588 0.780 18.832 1.00 97.00 93 ALA A O 1
ATOM 662 N N . ILE A 1 94 ? -12.988 2.246 17.878 1.00 98.00 94 ILE A N 1
ATOM 663 C CA . ILE A 1 94 ? -12.437 2.077 16.528 1.00 98.00 94 ILE A CA 1
ATOM 664 C C . ILE A 1 94 ? -10.987 2.576 16.464 1.00 98.00 94 ILE A C 1
ATOM 666 O O . ILE A 1 94 ? -10.122 1.871 15.940 1.00 98.00 94 ILE A O 1
ATOM 670 N N . LEU A 1 95 ? -10.696 3.771 16.986 1.00 96.88 95 LEU A N 1
ATOM 671 C CA . LEU A 1 95 ? -9.342 4.329 16.978 1.00 96.88 95 LEU A CA 1
ATOM 672 C C . LEU A 1 95 ? -8.381 3.496 17.826 1.00 96.88 95 LEU A C 1
ATOM 674 O O . LEU A 1 95 ? -7.272 3.240 17.367 1.00 96.88 95 LEU A O 1
ATOM 678 N N . GLU A 1 96 ? -8.801 3.008 18.992 1.00 96.25 96 GLU A N 1
ATOM 679 C CA . GLU A 1 96 ? -7.992 2.108 19.826 1.00 96.25 96 GLU A CA 1
ATOM 680 C C . GLU A 1 96 ? -7.635 0.809 19.092 1.00 96.25 96 GLU A C 1
ATOM 682 O O . GLU A 1 96 ? -6.507 0.324 19.194 1.00 96.25 96 GLU A O 1
ATOM 687 N N . ARG A 1 97 ? -8.545 0.273 18.266 1.00 95.31 97 ARG A N 1
ATOM 688 C CA . ARG A 1 97 ? -8.265 -0.917 17.449 1.00 95.31 97 ARG A CA 1
ATOM 689 C C . ARG A 1 97 ? -7.177 -0.681 16.399 1.00 95.31 97 ARG A C 1
ATOM 691 O O . ARG A 1 97 ? -6.397 -1.595 16.129 1.00 95.31 97 ARG A O 1
ATOM 698 N N . PHE A 1 98 ? -7.144 0.497 15.776 1.00 95.69 98 PHE A N 1
ATOM 699 C CA . PHE A 1 98 ? -6.180 0.823 14.714 1.00 95.69 98 PHE A CA 1
ATOM 700 C C . PHE A 1 98 ? -4.893 1.475 15.236 1.00 95.69 98 PHE A C 1
ATOM 702 O O . PHE A 1 98 ? -3.845 1.367 14.598 1.00 95.69 98 PHE A O 1
ATOM 709 N N . PHE A 1 99 ? -4.951 2.117 16.400 1.00 96.19 99 PHE A N 1
ATOM 710 C CA . PHE A 1 99 ? -3.858 2.863 17.013 1.00 96.19 99 PHE A CA 1
ATOM 711 C C . PHE A 1 99 ? -3.765 2.559 18.520 1.00 96.19 99 PHE A C 1
ATOM 713 O O . PHE A 1 99 ? -3.907 3.463 19.340 1.00 96.19 99 PHE A O 1
ATOM 720 N N . PRO A 1 100 ? -3.455 1.312 18.920 1.00 94.50 100 PRO A N 1
ATOM 721 C CA . PRO A 1 100 ? -3.553 0.863 20.317 1.00 94.50 100 PRO A CA 1
ATOM 722 C C . PRO A 1 100 ? -2.601 1.571 21.291 1.00 94.50 100 PRO A C 1
ATOM 724 O O . PRO A 1 100 ? -2.735 1.437 22.500 1.00 94.50 100 PRO A O 1
ATOM 727 N N . ARG A 1 101 ? -1.607 2.302 20.773 1.00 95.69 101 ARG A N 1
ATOM 728 C CA . ARG A 1 101 ? -0.650 3.087 21.570 1.00 95.69 101 ARG A CA 1
ATOM 729 C C . ARG A 1 101 ? -0.862 4.598 21.456 1.00 95.69 101 ARG A C 1
ATOM 731 O O . ARG A 1 101 ? -0.083 5.358 22.021 1.00 95.69 101 ARG A O 1
ATOM 738 N N . ALA A 1 102 ? -1.856 5.043 20.689 1.00 94.38 102 ALA A N 1
ATOM 739 C CA . ALA A 1 102 ? -2.182 6.456 20.580 1.00 94.38 102 ALA A CA 1
ATOM 740 C C . ALA A 1 102 ? -3.112 6.870 21.722 1.00 94.38 102 ALA A C 1
ATOM 742 O O . ALA A 1 102 ? -3.954 6.096 22.166 1.00 94.38 102 ALA A O 1
ATOM 743 N N . ARG A 1 103 ? -2.981 8.122 22.167 1.00 92.69 103 ARG A N 1
ATOM 744 C CA . ARG A 1 103 ? -3.910 8.736 23.116 1.00 92.69 103 ARG A CA 1
ATOM 745 C C . ARG A 1 103 ? -4.728 9.794 22.396 1.00 92.69 103 ARG A C 1
ATOM 747 O O . ARG A 1 103 ? -4.158 10.723 21.824 1.00 92.69 103 ARG A O 1
ATOM 754 N N . LEU A 1 104 ? -6.049 9.678 22.461 1.00 92.31 104 LEU A N 1
ATOM 755 C CA . LEU A 1 104 ? -6.943 10.721 21.980 1.00 92.31 104 LEU A CA 1
ATOM 756 C C . LEU A 1 104 ? -6.859 11.932 22.921 1.00 92.31 104 LEU A C 1
ATOM 758 O O . LEU A 1 104 ? -7.022 11.798 24.132 1.00 92.31 104 LEU A O 1
ATOM 762 N N . VAL A 1 105 ? -6.578 13.113 22.370 1.00 93.06 105 VAL A N 1
ATOM 763 C CA . VAL A 1 105 ? -6.485 14.365 23.132 1.00 93.06 105 VAL A CA 1
ATOM 764 C C . VAL A 1 105 ? -7.356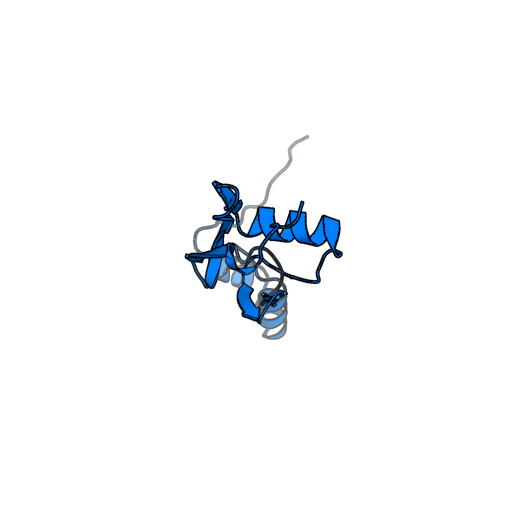 15.433 22.486 1.00 93.06 105 VAL A C 1
ATOM 766 O O . VAL A 1 105 ? -7.402 15.560 21.263 1.00 93.06 105 VAL A O 1
ATOM 769 N N . ARG A 1 106 ? -8.041 16.228 23.309 1.00 91.50 106 ARG A N 1
ATOM 770 C CA . ARG A 1 106 ? -8.774 17.405 22.842 1.00 91.50 106 ARG A CA 1
ATOM 771 C C . ARG A 1 106 ? -7.795 18.567 22.725 1.00 91.50 106 ARG A C 1
ATOM 773 O O . ARG A 1 106 ? -7.210 18.977 23.725 1.00 91.50 106 ARG A O 1
ATOM 780 N N . ARG A 1 107 ? -7.612 19.103 21.518 1.00 89.62 107 ARG A N 1
ATOM 781 C CA . ARG A 1 107 ? -6.785 20.299 21.323 1.00 89.62 107 ARG A CA 1
ATOM 782 C C . ARG A 1 107 ? -7.599 21.535 21.709 1.00 89.62 107 ARG A C 1
ATOM 784 O O . ARG A 1 107 ? -8.631 21.794 21.095 1.00 89.62 107 ARG A O 1
ATOM 791 N N . ILE A 1 108 ? -7.146 22.280 22.714 1.00 84.00 108 ILE A N 1
ATOM 792 C CA . ILE A 1 108 ? -7.662 23.620 23.013 1.00 84.00 108 ILE A CA 1
ATOM 793 C C . ILE A 1 108 ?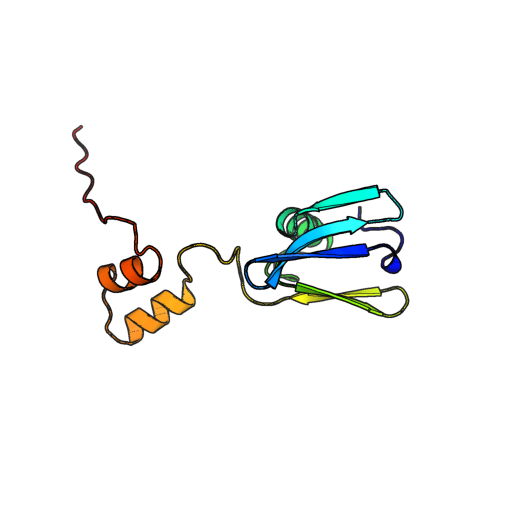 -6.797 24.585 22.205 1.00 84.00 108 ILE A C 1
ATOM 795 O O . ILE A 1 108 ? -5.580 24.592 22.367 1.00 84.00 108 ILE A O 1
ATOM 799 N N . SER A 1 109 ? -7.401 25.325 21.279 1.00 75.50 109 SER A N 1
ATOM 800 C CA . SER A 1 109 ? -6.703 26.408 20.583 1.00 75.50 109 SER A CA 1
ATOM 801 C C . SER A 1 109 ? -6.995 27.684 21.370 1.00 75.50 109 SER A C 1
ATOM 803 O O . SER A 1 109 ? -8.163 28.038 21.499 1.00 75.50 109 SER A O 1
ATOM 805 N N . SER A 1 110 ? -5.975 28.308 21.955 1.00 68.75 110 SER A N 1
ATOM 806 C CA . SER A 1 110 ? -6.045 29.694 22.427 1.00 68.75 110 SER A CA 1
ATOM 807 C C . SER A 1 110 ? -5.685 30.603 21.253 1.00 68.75 110 SER A C 1
ATOM 809 O O . SER A 1 110 ? -4.647 30.368 20.627 1.00 68.75 110 SER A O 1
ATOM 811 N N . GLU A 1 111 ? -6.554 31.561 20.935 1.00 58.97 111 GLU A N 1
ATOM 812 C CA . GLU A 1 111 ? -6.232 32.699 20.059 1.00 58.97 111 GLU A CA 1
ATOM 813 C C . GLU A 1 111 ? -5.242 33.653 20.735 1.00 58.97 111 GLU A C 1
ATOM 815 O O . GLU A 1 111 ? -5.293 33.767 21.984 1.00 58.97 111 GLU A O 1
#

Mean predicted aligned error: 6.22 Å